Protein AF-A0A9E1N0Q9-F1 (afdb_monomer_lite)

Foldseek 3Di:
DDDDDDDDDDDDDDDPPPPPPPPDPPPPCPDPDDPVVVVVVVVVVVVVVVVVVVVCVVCDVPVPPPPVVLQVVQQVVCVVVVQHRASHRPHDHDDDDD

pLDDT: mean 74.93, std 17.11, range [41.09, 97.88]

Structure (mmCIF, N/CA/C/O backbone):
data_AF-A0A9E1N0Q9-F1
#
_entry.id   AF-A0A9E1N0Q9-F1
#
loop_
_atom_site.group_PDB
_atom_site.id
_atom_site.type_symbol
_atom_site.label_atom_id
_atom_site.label_alt_id
_atom_site.label_comp_id
_atom_site.label_asym_id
_atom_site.label_entity_id
_atom_site.label_seq_id
_atom_site.pdbx_PDB_ins_code
_atom_site.Cartn_x
_atom_site.Cartn_y
_atom_site.Cartn_z
_atom_site.occupancy
_atom_site.B_iso_or_equiv
_atom_site.auth_seq_id
_atom_site.auth_comp_id
_atom_si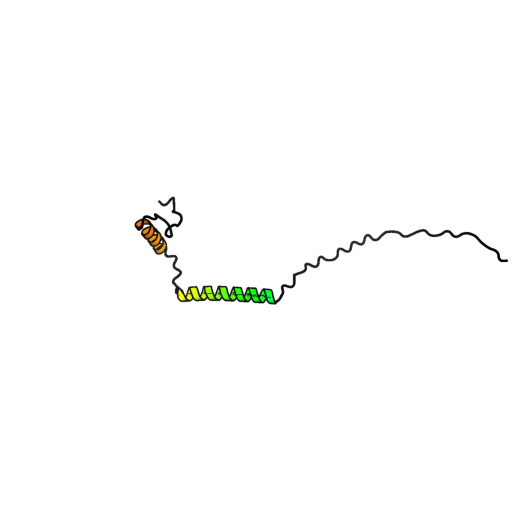te.auth_asym_id
_atom_site.auth_atom_id
_atom_site.pdbx_PDB_model_num
ATOM 1 N N . MET A 1 1 ? -91.146 18.380 63.565 1.00 52.59 1 MET A N 1
ATOM 2 C CA . MET A 1 1 ? -90.512 18.368 62.230 1.00 52.59 1 MET A CA 1
ATOM 3 C C . MET A 1 1 ? -89.476 19.477 62.259 1.00 52.59 1 MET A C 1
ATOM 5 O O . MET A 1 1 ? -89.845 20.595 62.586 1.00 52.59 1 MET A O 1
ATOM 9 N N . ALA A 1 2 ? -88.202 19.099 62.169 1.00 41.09 2 ALA A N 1
ATOM 10 C CA . ALA A 1 2 ? -87.051 19.887 62.604 1.00 41.09 2 ALA A CA 1
ATOM 11 C C . ALA A 1 2 ? -86.668 21.035 61.652 1.00 41.09 2 ALA A C 1
ATOM 13 O O . ALA A 1 2 ? -87.059 21.063 60.487 1.00 41.09 2 ALA A O 1
ATOM 14 N N . THR A 1 3 ? -85.910 21.948 62.246 1.00 50.12 3 THR A N 1
ATOM 15 C CA . THR A 1 3 ? -85.515 23.314 61.887 1.00 50.12 3 THR A CA 1
ATOM 16 C C . THR A 1 3 ? -84.107 23.358 61.247 1.00 50.12 3 THR A C 1
ATOM 18 O O . THR A 1 3 ? -83.361 22.394 61.387 1.00 50.12 3 THR A O 1
ATOM 21 N N . GLU A 1 4 ? -83.746 24.527 60.682 1.00 50.97 4 GLU A N 1
ATOM 22 C CA . GLU A 1 4 ? -82.374 25.083 60.488 1.00 50.97 4 GLU A CA 1
ATOM 23 C C . GLU A 1 4 ? -81.575 24.591 59.266 1.00 50.97 4 GLU A C 1
ATOM 25 O O . GLU A 1 4 ? -81.741 23.465 58.822 1.00 50.97 4 GLU A O 1
ATOM 30 N N . ALA A 1 5 ? -80.641 25.324 58.648 1.00 54.03 5 ALA A N 1
ATOM 31 C CA . ALA A 1 5 ? -80.170 26.720 58.609 1.00 54.03 5 ALA A CA 1
ATOM 32 C C . ALA A 1 5 ? -79.082 26.722 57.492 1.00 54.03 5 ALA A C 1
ATOM 34 O O . ALA A 1 5 ? -78.417 25.716 57.283 1.00 54.03 5 ALA A O 1
ATOM 35 N N . ASN A 1 6 ? -79.044 27.702 56.589 1.00 54.19 6 ASN A N 1
ATOM 36 C CA . ASN A 1 6 ? -78.100 28.830 56.575 1.00 54.19 6 ASN A CA 1
ATOM 37 C C . ASN A 1 6 ? -76.609 28.505 56.259 1.00 54.19 6 ASN A C 1
ATOM 39 O O . ASN A 1 6 ? -75.957 27.761 56.975 1.00 54.19 6 ASN A O 1
ATOM 43 N N . GLY A 1 7 ? -76.114 29.152 55.193 1.00 58.75 7 GLY A N 1
ATOM 44 C CA . GLY A 1 7 ? -74.752 29.651 54.906 1.00 58.75 7 GLY A CA 1
ATOM 45 C C . GLY A 1 7 ? -73.461 28.927 55.337 1.00 58.75 7 GLY A C 1
ATOM 46 O O . GLY A 1 7 ? -73.160 28.825 56.517 1.00 58.75 7 GLY A O 1
ATOM 47 N N . ALA A 1 8 ? -72.605 28.651 54.342 1.00 56.19 8 ALA A N 1
ATOM 48 C CA . ALA A 1 8 ? -71.125 28.701 54.369 1.00 56.19 8 ALA A CA 1
ATOM 49 C C . ALA A 1 8 ? -70.664 28.575 52.896 1.00 56.19 8 ALA A C 1
ATOM 51 O O . ALA A 1 8 ? -71.092 27.639 52.230 1.00 56.19 8 ALA A O 1
ATOM 52 N N . MET A 1 9 ? -69.973 29.476 52.188 1.00 57.75 9 MET A N 1
ATOM 53 C CA . MET A 1 9 ? -68.835 30.382 52.419 1.00 57.75 9 MET A CA 1
ATOM 54 C C . MET A 1 9 ? -67.555 29.721 52.963 1.00 57.75 9 MET A C 1
ATOM 56 O O . MET A 1 9 ? -67.570 29.171 54.060 1.00 57.75 9 MET A O 1
ATOM 60 N N . MET A 1 10 ? -66.470 29.935 52.191 1.00 47.12 10 MET A N 1
ATOM 61 C CA . MET A 1 10 ? -65.014 29.754 52.422 1.00 47.12 10 MET A CA 1
ATOM 62 C C . MET A 1 10 ? -64.354 28.493 51.819 1.00 47.12 10 MET A C 1
ATOM 64 O O . MET A 1 10 ? -65.024 27.464 51.739 1.00 47.12 10 MET A O 1
ATOM 68 N N . PRO A 1 11 ? -63.029 28.489 51.507 1.00 56.38 11 PRO A N 1
ATOM 69 C CA . PRO A 1 11 ? -62.052 29.583 51.268 1.00 56.38 11 PRO A CA 1
ATOM 70 C C . PRO A 1 11 ? -61.333 29.439 49.890 1.00 56.38 11 PRO A C 1
ATOM 72 O O . PRO A 1 11 ? -61.344 28.383 49.268 1.00 56.38 11 PRO A O 1
ATOM 75 N N . GLU A 1 12 ? -60.870 30.493 49.216 1.00 56.59 12 GLU A N 1
ATOM 76 C CA . GLU A 1 12 ? -59.595 31.219 49.389 1.00 56.59 12 GLU A CA 1
ATOM 77 C C . GLU A 1 12 ? -58.321 30.355 49.536 1.00 56.59 12 GLU A C 1
ATOM 79 O O . GLU A 1 12 ? -58.124 29.663 50.529 1.00 56.59 12 GLU A O 1
ATOM 84 N N . GLY A 1 13 ? -57.413 30.489 48.558 1.00 55.88 13 GLY A N 1
ATOM 85 C CA . GLY A 1 13 ? -55.972 30.309 48.758 1.00 55.88 13 GLY A CA 1
ATOM 86 C C . GLY A 1 13 ? -55.367 28.954 48.388 1.00 55.88 13 GLY A C 1
ATOM 87 O O . GLY A 1 13 ? -55.100 28.143 49.265 1.00 55.88 13 GLY A O 1
ATOM 88 N N . GLN A 1 14 ? -54.966 28.779 47.123 1.00 46.53 14 GLN A N 1
ATOM 89 C CA . GLN A 1 14 ? -53.733 28.039 46.818 1.00 46.53 14 GLN A CA 1
ATOM 90 C C . GLN A 1 14 ? -52.884 28.799 45.794 1.00 46.53 14 GLN A C 1
ATOM 92 O O . GLN A 1 14 ? -53.135 28.809 44.589 1.00 46.53 14 GLN A O 1
ATOM 97 N N . SER A 1 15 ? -51.881 29.474 46.356 1.00 51.38 15 SER A N 1
ATOM 98 C CA . SER A 1 15 ? -50.699 30.037 45.712 1.00 51.38 15 SER A CA 1
ATOM 99 C C . SER A 1 15 ? -49.996 28.978 44.864 1.00 51.38 15 SER A C 1
ATOM 101 O O . SER A 1 15 ? -49.546 27.964 45.391 1.00 51.38 15 SER A O 1
ATOM 103 N N . LYS A 1 16 ? -49.868 29.221 43.558 1.00 49.81 16 LYS A N 1
ATOM 104 C CA . LYS A 1 16 ? -49.017 28.429 42.664 1.00 49.81 16 LYS A CA 1
ATOM 105 C C . LYS A 1 16 ? -47.631 29.073 42.637 1.00 49.81 16 LYS A C 1
ATOM 107 O O . LYS A 1 16 ? -47.311 29.860 41.752 1.00 49.81 16 LYS A O 1
ATOM 112 N N . SER A 1 17 ? -46.844 28.780 43.662 1.00 57.72 17 SER A N 1
ATOM 113 C CA . SER A 1 17 ? -45.458 29.219 43.814 1.00 57.72 17 SER A CA 1
ATOM 114 C C . SER A 1 17 ? -44.548 28.000 43.904 1.00 57.72 17 SER A C 1
ATOM 116 O O . SER A 1 17 ? -43.971 27.763 44.952 1.00 57.72 17 SER A O 1
ATOM 118 N N . ASP A 1 18 ? -44.423 27.242 42.815 1.00 49.84 18 ASP A N 1
ATOM 119 C CA . ASP A 1 18 ? -43.424 26.173 42.698 1.00 49.84 18 ASP A CA 1
ATO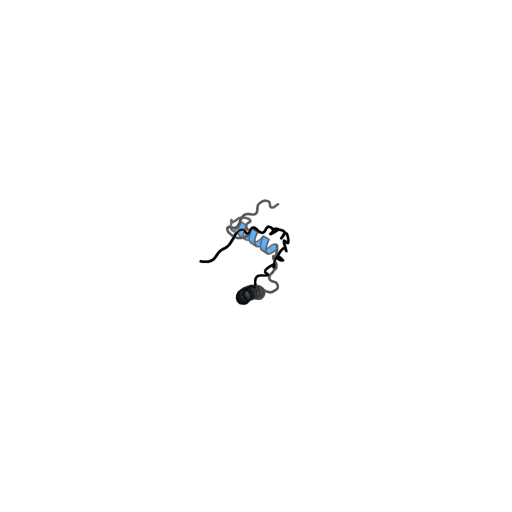M 120 C C . ASP A 1 18 ? -42.597 26.409 41.434 1.00 49.84 18 ASP A C 1
ATOM 122 O O . ASP A 1 18 ? -42.735 25.761 40.399 1.00 49.84 18 ASP A O 1
ATOM 126 N N . ALA A 1 19 ? -41.757 27.440 41.525 1.00 53.59 19 ALA A N 1
ATOM 127 C CA . ALA A 1 19 ? -40.626 27.662 40.641 1.00 53.59 19 ALA A CA 1
ATOM 128 C C . ALA A 1 19 ? -39.375 27.067 41.300 1.00 53.59 19 ALA A C 1
ATOM 130 O O . ALA A 1 19 ? -38.460 27.783 41.694 1.00 53.59 19 ALA A O 1
ATOM 131 N N . THR A 1 20 ? -39.337 25.747 41.434 1.00 51.62 20 THR A N 1
ATOM 132 C CA . THR A 1 20 ? -38.124 24.996 41.771 1.00 51.62 20 THR A CA 1
ATOM 133 C C . THR A 1 20 ? -37.843 24.046 40.622 1.00 51.62 20 THR A C 1
ATOM 135 O O . THR A 1 20 ? -38.094 22.848 40.666 1.00 51.62 20 THR A O 1
ATOM 138 N N . GLY A 1 21 ? -37.341 24.632 39.533 1.00 52.06 21 GLY A N 1
ATOM 139 C CA . GLY A 1 21 ? -36.698 23.890 38.458 1.00 52.06 21 GLY A CA 1
ATOM 140 C C . GLY A 1 21 ? -35.387 23.300 38.964 1.00 52.06 21 GLY A C 1
ATOM 141 O O . GLY A 1 21 ? -34.317 23.846 38.690 1.00 52.06 21 GLY A O 1
ATOM 142 N N . GLU A 1 22 ? -35.474 22.202 39.712 1.00 53.12 22 GLU A N 1
ATOM 143 C CA . GLU A 1 22 ? -34.360 21.280 39.868 1.00 53.12 22 GLU A CA 1
ATOM 144 C C . GLU A 1 22 ? -34.103 20.669 38.494 1.00 53.12 22 GLU A C 1
ATOM 146 O O . GLU A 1 22 ? -34.904 19.926 37.929 1.00 53.12 22 GLU A O 1
ATOM 151 N N . LYS A 1 23 ? -33.001 21.102 37.890 1.00 59.16 23 LYS A N 1
ATOM 152 C CA . LYS A 1 23 ? -32.514 20.554 36.635 1.00 59.16 23 LYS A CA 1
ATOM 153 C C . LYS A 1 23 ? -31.978 19.171 36.979 1.00 59.16 23 LYS A C 1
ATOM 155 O O . LYS A 1 23 ? -30.878 19.077 37.519 1.00 59.16 23 LYS A O 1
ATOM 160 N N . GLU A 1 24 ? -32.783 18.146 36.713 1.00 64.31 24 GLU A N 1
ATOM 161 C CA . GLU A 1 24 ? -32.359 16.744 36.680 1.00 64.31 24 GLU A CA 1
ATOM 162 C C . GLU A 1 24 ? -30.951 16.675 36.063 1.00 64.31 24 GLU A C 1
ATOM 164 O O . GLU A 1 24 ? -30.745 17.203 34.957 1.00 64.31 24 GLU A O 1
ATOM 169 N N . PRO A 1 25 ? -29.948 16.133 36.776 1.00 59.12 25 PRO A N 1
ATOM 170 C CA . PRO A 1 25 ? -28.612 16.023 36.226 1.00 59.12 25 PRO A CA 1
ATOM 171 C C . PRO A 1 25 ? -28.709 15.161 34.973 1.00 59.12 25 PRO A C 1
ATOM 173 O O . PRO A 1 25 ? -29.234 14.052 35.011 1.00 59.12 25 PRO A O 1
ATOM 176 N N . LEU A 1 26 ? -28.229 15.700 33.852 1.00 60.78 26 LEU A N 1
ATOM 177 C CA . LEU A 1 26 ? -28.081 14.966 32.603 1.00 60.78 26 LEU A CA 1
ATOM 178 C C . LEU A 1 26 ? -27.220 13.731 32.889 1.00 60.78 26 LEU A C 1
ATOM 180 O O . LEU A 1 26 ? -25.992 13.819 32.900 1.00 60.78 26 LEU A O 1
ATOM 184 N N . GLU A 1 27 ? -27.859 12.589 33.150 1.00 58.25 27 GLU A N 1
ATOM 185 C CA . GLU A 1 27 ? -27.197 11.296 33.138 1.00 58.25 27 GLU A CA 1
ATOM 186 C C . GLU A 1 27 ? -26.667 11.098 31.722 1.00 58.25 27 GLU A C 1
ATOM 188 O O . GLU A 1 27 ? -27.3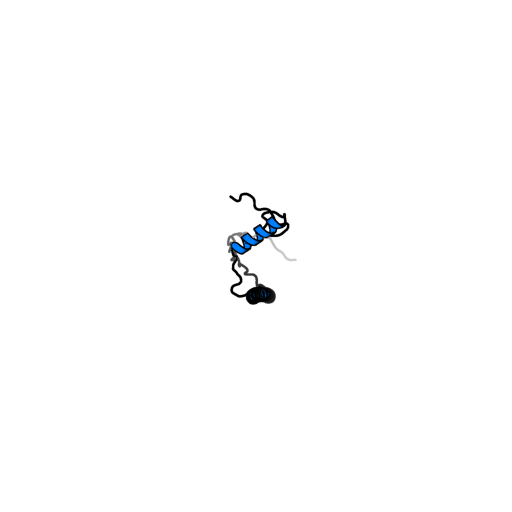85 10.752 30.782 1.00 58.25 27 GLU A O 1
ATOM 193 N N . VAL A 1 28 ? -25.378 11.380 31.556 1.00 63.84 28 VAL A N 1
ATOM 194 C CA . VAL A 1 28 ? -24.627 11.045 30.356 1.00 63.84 28 VAL A CA 1
ATOM 195 C C . VAL A 1 28 ? -24.529 9.523 30.343 1.00 63.84 28 VAL A C 1
ATOM 197 O O . VAL A 1 28 ? -23.597 8.935 30.887 1.00 63.84 28 VAL A O 1
ATOM 200 N N . GLY A 1 29 ? -25.556 8.882 29.785 1.00 52.28 29 GLY A N 1
ATOM 201 C CA . GLY A 1 29 ? -25.664 7.439 29.662 1.00 52.28 29 GLY A CA 1
ATOM 202 C C . GLY A 1 29 ? -24.515 6.904 28.821 1.00 52.28 29 GLY A C 1
ATOM 203 O O . GLY A 1 29 ? -24.587 6.871 27.593 1.00 52.28 29 GLY A O 1
ATOM 204 N N . PHE A 1 30 ? -23.443 6.473 29.483 1.00 61.62 30 PHE A N 1
ATOM 205 C CA . PHE A 1 30 ? -22.391 5.701 28.846 1.00 61.62 30 PHE A CA 1
ATOM 206 C C . PHE A 1 30 ? -22.998 4.339 28.516 1.00 61.62 30 PHE A C 1
ATOM 208 O O . PHE A 1 30 ? -23.112 3.458 29.369 1.00 61.62 30 PHE A O 1
ATOM 215 N N . SER A 1 31 ? -23.506 4.217 27.288 1.00 61.62 31 SER A N 1
ATOM 216 C CA . SER A 1 31 ? -24.251 3.051 26.836 1.00 61.62 31 SER A CA 1
ATOM 217 C C . SER A 1 31 ? -23.435 1.793 27.112 1.00 61.62 31 SER A C 1
ATOM 219 O O . SER A 1 31 ? -22.344 1.618 26.563 1.00 61.62 31 SER A O 1
ATOM 221 N N . SER A 1 32 ? -23.978 0.928 27.965 1.00 63.97 32 SER A N 1
ATOM 222 C CA . SER A 1 32 ? -23.524 -0.439 28.193 1.00 63.97 32 SER A CA 1
ATOM 223 C C . SER A 1 32 ? -23.424 -1.159 26.844 1.00 63.97 32 SER A C 1
ATOM 225 O O . SER A 1 32 ? -24.405 -1.684 26.313 1.00 63.97 32 SER A O 1
ATOM 227 N N . MET A 1 33 ? -22.243 -1.139 26.224 1.00 60.94 33 MET A N 1
ATOM 228 C CA . MET A 1 33 ? -21.987 -1.986 25.070 1.00 60.94 33 MET A CA 1
ATOM 229 C C . MET A 1 33 ? -22.030 -3.429 25.556 1.00 60.94 33 MET A C 1
ATOM 231 O O . MET A 1 33 ? -21.271 -3.829 26.438 1.00 60.94 33 MET A O 1
ATOM 235 N N . SER A 1 34 ? -22.937 -4.209 24.966 1.00 70.00 34 SER A N 1
ATOM 236 C CA . SER A 1 34 ? -23.017 -5.655 25.159 1.00 70.00 34 SER A CA 1
ATOM 237 C C . SER A 1 34 ? -21.613 -6.260 25.088 1.00 70.00 34 SER A C 1
ATOM 239 O O . SER A 1 34 ? -20.911 -6.091 24.086 1.00 70.00 34 SER A O 1
ATOM 241 N N . ARG A 1 35 ? -21.211 -6.973 26.152 1.00 72.44 35 ARG A N 1
ATOM 242 C CA . ARG A 1 35 ? -19.909 -7.659 26.253 1.00 72.44 35 ARG A CA 1
ATOM 243 C C . ARG A 1 35 ? -19.613 -8.493 24.998 1.00 72.44 35 ARG A C 1
ATOM 245 O O . ARG A 1 35 ? -18.473 -8.542 24.556 1.00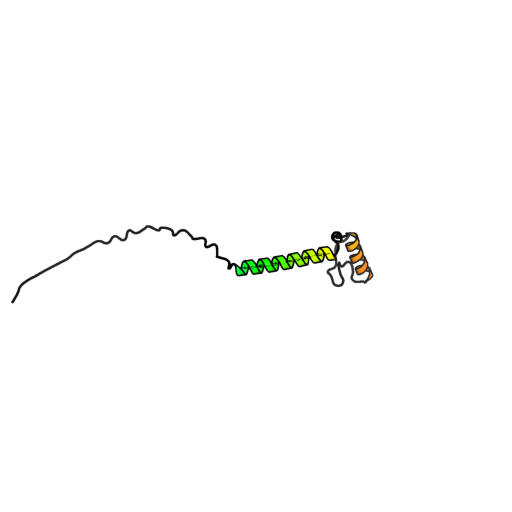 72.44 35 ARG A O 1
ATOM 252 N N . SER A 1 36 ? -20.652 -9.048 24.370 1.00 72.12 36 SER A N 1
ATOM 253 C CA . SER A 1 36 ? -20.567 -9.825 23.132 1.00 72.12 36 SER A CA 1
ATOM 254 C C . SER A 1 36 ? -20.098 -9.011 21.922 1.00 72.12 36 SER A C 1
ATOM 256 O O . SER A 1 36 ? -19.347 -9.532 21.106 1.00 72.12 36 SER A O 1
ATOM 258 N N . ARG A 1 37 ? -20.487 -7.734 21.796 1.00 80.19 37 ARG A N 1
ATOM 259 C CA . ARG A 1 37 ? -20.037 -6.872 20.685 1.00 80.19 37 ARG A CA 1
ATOM 260 C C . ARG A 1 37 ? -18.544 -6.586 20.791 1.00 80.19 37 ARG A C 1
ATOM 262 O O . ARG A 1 37 ? -17.822 -6.723 19.809 1.00 80.19 37 ARG A O 1
ATOM 269 N N . ILE A 1 38 ? -18.077 -6.273 21.999 1.00 85.50 38 ILE A N 1
ATOM 270 C CA . ILE A 1 38 ? -16.652 -6.066 22.288 1.00 85.50 38 ILE A CA 1
ATOM 271 C C . ILE A 1 38 ? -15.852 -7.330 21.966 1.00 85.50 38 ILE A C 1
ATOM 273 O O . ILE A 1 38 ? -14.833 -7.245 21.289 1.00 85.50 38 ILE A O 1
ATOM 277 N N . SER A 1 39 ? -16.337 -8.507 22.369 1.00 84.69 39 SER A N 1
ATOM 278 C CA . SER A 1 39 ? -15.672 -9.776 22.056 1.00 84.69 39 SER A CA 1
ATOM 279 C C . SER A 1 39 ? -15.555 -10.036 20.552 1.00 84.69 39 SER A C 1
ATOM 281 O O . SER A 1 39 ? -14.501 -10.473 20.099 1.00 84.69 39 SER A O 1
ATOM 283 N N . VAL A 1 40 ? -16.595 -9.735 19.767 1.00 93.31 40 VAL A N 1
ATOM 284 C CA . VAL A 1 40 ? -16.556 -9.900 18.304 1.00 93.31 40 VAL A CA 1
ATOM 285 C C . VAL A 1 40 ? -15.557 -8.936 17.668 1.00 93.31 40 VAL A C 1
ATOM 287 O O . VAL A 1 40 ? -14.744 -9.363 16.853 1.00 93.31 40 VAL A O 1
ATOM 290 N N . HIS A 1 41 ? -15.559 -7.659 18.062 1.00 91.44 41 HIS A N 1
ATOM 291 C CA . HIS A 1 41 ? -14.593 -6.689 17.541 1.00 91.44 41 HIS A CA 1
ATOM 292 C C . HIS A 1 41 ? -13.152 -7.069 17.879 1.00 91.44 41 HIS A C 1
ATOM 294 O O . HIS A 1 41 ? -12.282 -6.971 17.016 1.00 91.44 41 HIS A O 1
ATOM 300 N N . LEU A 1 42 ? -12.903 -7.558 19.097 1.00 95.81 42 LEU A N 1
ATOM 301 C CA . LEU A 1 42 ? -11.586 -8.058 19.486 1.00 95.81 42 LEU A CA 1
ATOM 302 C C . LEU A 1 42 ? -11.166 -9.266 18.647 1.00 95.81 42 LEU A C 1
ATOM 304 O O . LEU A 1 42 ? -10.023 -9.323 18.209 1.00 95.81 42 LEU A O 1
ATOM 308 N N . LEU A 1 43 ? -12.080 -10.199 18.375 1.00 96.56 43 LEU A N 1
ATOM 309 C CA . LEU A 1 43 ? -11.791 -11.365 17.541 1.00 96.56 43 LEU A CA 1
ATOM 310 C C . LEU A 1 43 ? -11.437 -10.946 16.108 1.00 96.56 43 LEU A C 1
ATOM 312 O O . LEU A 1 43 ? -10.425 -11.394 15.575 1.00 96.56 43 LEU A O 1
ATOM 316 N N . VAL A 1 44 ? -12.214 -10.037 15.512 1.00 96.94 44 VAL A N 1
ATOM 317 C CA . VAL A 1 44 ? -11.921 -9.479 14.181 1.00 96.94 44 VAL A CA 1
ATOM 318 C C . VAL A 1 44 ? -10.560 -8.788 14.168 1.00 96.94 44 VAL A C 1
ATOM 320 O O . VAL A 1 44 ? -9.765 -9.018 13.261 1.00 96.94 44 VAL A O 1
ATOM 323 N N . LEU A 1 45 ? -10.261 -7.980 15.186 1.00 97.19 45 LEU A N 1
ATOM 324 C CA . LEU A 1 45 ? -8.986 -7.277 15.279 1.00 97.19 45 LEU A CA 1
ATOM 325 C C . LEU A 1 45 ? -7.814 -8.259 15.372 1.00 97.19 45 LEU A C 1
ATOM 327 O O . LEU A 1 45 ? -6.835 -8.111 14.646 1.00 97.19 45 LEU A O 1
ATOM 331 N N . ILE A 1 46 ? -7.935 -9.293 16.208 1.00 97.88 46 ILE A N 1
ATOM 332 C CA . ILE A 1 46 ? -6.934 -10.358 16.318 1.00 97.88 46 ILE A CA 1
ATOM 333 C C . ILE A 1 46 ? -6.739 -11.041 14.964 1.00 97.88 46 ILE A C 1
ATOM 335 O O . ILE A 1 46 ? -5.601 -11.175 14.526 1.00 97.88 46 ILE A O 1
ATOM 339 N N . ALA A 1 47 ? -7.821 -11.401 14.270 1.00 97.50 47 ALA A N 1
ATOM 340 C CA . ALA A 1 47 ? -7.740 -12.033 12.957 1.00 97.50 47 ALA A CA 1
ATOM 341 C C . ALA A 1 47 ? -7.001 -11.150 11.936 1.00 97.50 47 ALA A C 1
ATOM 343 O O . ALA A 1 47 ? -6.087 -11.628 11.264 1.00 97.50 47 ALA A O 1
ATOM 344 N N . CYS A 1 48 ? -7.327 -9.855 11.863 1.00 97.25 48 CYS A N 1
ATOM 345 C CA . CYS A 1 48 ? -6.631 -8.911 10.985 1.00 97.25 48 CYS A CA 1
ATOM 346 C C . CYS A 1 48 ? -5.139 -8.797 11.328 1.00 97.25 48 CYS A C 1
ATOM 348 O O . CYS A 1 48 ? -4.296 -8.832 10.432 1.00 97.25 48 CYS A O 1
ATOM 350 N N . MET A 1 49 ? -4.803 -8.705 12.617 1.00 97.31 49 MET A N 1
ATOM 351 C CA . MET A 1 49 ? -3.411 -8.637 13.068 1.00 97.31 49 MET A CA 1
ATOM 352 C C . MET A 1 49 ? -2.646 -9.918 12.734 1.00 97.31 49 MET A C 1
ATOM 354 O O . MET A 1 49 ? -1.506 -9.848 12.280 1.00 97.31 49 MET A O 1
ATOM 358 N N . THR A 1 50 ? -3.266 -11.089 12.897 1.00 96.56 50 THR A N 1
ATOM 359 C CA . THR A 1 50 ? -2.662 -12.369 12.515 1.00 96.56 50 THR A CA 1
ATOM 360 C C . THR A 1 50 ? -2.362 -12.413 11.021 1.00 96.56 50 THR A C 1
ATOM 362 O O . THR A 1 50 ? -1.245 -12.758 10.648 1.00 96.56 50 THR A O 1
ATOM 365 N N . VAL A 1 51 ? -3.310 -12.016 10.165 1.00 95.44 51 VAL A N 1
ATOM 366 C CA . VAL A 1 51 ? -3.094 -11.965 8.709 1.00 95.44 51 VAL A CA 1
ATOM 367 C C . VAL A 1 51 ? -1.947 -11.020 8.358 1.00 95.44 51 VAL A C 1
ATOM 369 O O . VAL A 1 51 ? -1.067 -11.396 7.585 1.00 95.44 51 VAL A O 1
ATOM 372 N N . ALA A 1 52 ? -1.911 -9.828 8.959 1.00 88.69 52 ALA A N 1
ATOM 373 C CA . ALA A 1 52 ? -0.844 -8.861 8.727 1.00 88.69 52 ALA A CA 1
ATOM 374 C C . ALA A 1 52 ? 0.534 -9.428 9.107 1.00 88.69 52 ALA A C 1
ATOM 376 O O . ALA A 1 52 ? 1.470 -9.345 8.318 1.00 88.69 52 ALA A O 1
ATOM 377 N N . VAL A 1 53 ? 0.658 -10.061 10.276 1.00 91.62 53 VAL A N 1
ATOM 378 C CA . VAL A 1 53 ? 1.921 -10.671 10.725 1.00 91.62 53 VAL A CA 1
ATOM 379 C C . VAL A 1 53 ? 2.327 -11.842 9.830 1.00 91.62 53 VAL A C 1
ATOM 381 O O . VAL A 1 53 ? 3.489 -11.945 9.451 1.00 91.62 53 VAL A O 1
ATOM 384 N N . VAL A 1 54 ? 1.392 -12.710 9.442 1.00 92.62 54 VAL A N 1
ATOM 385 C CA . VAL A 1 54 ? 1.684 -13.831 8.534 1.00 92.62 54 VAL A CA 1
ATOM 386 C C . VAL A 1 54 ? 2.166 -13.320 7.176 1.00 92.62 54 VAL A C 1
ATOM 388 O O . VAL A 1 54 ? 3.168 -13.814 6.665 1.00 92.62 54 VAL A O 1
ATOM 391 N N . HIS A 1 55 ? 1.516 -12.295 6.622 1.00 85.62 55 HIS A N 1
ATOM 392 C CA . HIS A 1 55 ? 1.943 -11.657 5.378 1.00 85.62 55 HIS A CA 1
ATOM 393 C C . HIS A 1 55 ? 3.377 -11.114 5.479 1.00 85.62 55 HIS A C 1
ATOM 395 O O . HIS A 1 55 ? 4.186 -11.328 4.580 1.00 85.62 55 HIS A O 1
ATOM 401 N N . GLN A 1 56 ? 3.715 -10.472 6.602 1.00 82.00 56 GLN A N 1
ATOM 402 C CA . GLN A 1 56 ? 5.064 -9.970 6.883 1.00 82.00 56 GLN A CA 1
ATOM 403 C C . GLN A 1 56 ? 6.115 -11.080 6.966 1.00 82.00 56 GLN A C 1
ATOM 405 O O . GLN A 1 56 ? 7.215 -10.948 6.436 1.00 82.00 56 GLN A O 1
ATOM 410 N N . LEU A 1 57 ? 5.779 -12.190 7.623 1.00 85.75 57 LEU A N 1
ATOM 411 C CA . LEU A 1 57 ? 6.692 -13.319 7.780 1.00 85.75 57 LEU A CA 1
ATOM 412 C C . LEU A 1 57 ? 6.928 -14.055 6.455 1.00 85.75 57 LEU A C 1
ATOM 414 O O . LEU A 1 57 ? 8.060 -14.442 6.179 1.00 85.75 57 LEU A 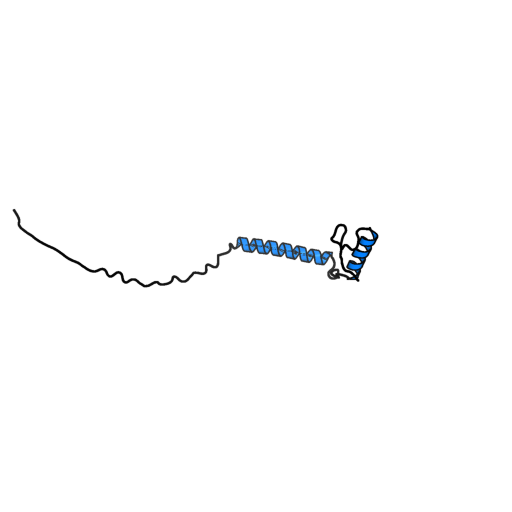O 1
ATOM 418 N N . ILE A 1 58 ? 5.889 -14.215 5.626 1.00 84.38 58 ILE A N 1
ATOM 419 C CA . ILE A 1 58 ? 5.996 -14.858 4.306 1.00 84.38 58 ILE A CA 1
ATOM 420 C C . ILE A 1 58 ? 6.744 -13.961 3.311 1.00 84.38 58 ILE A C 1
ATOM 422 O O . ILE A 1 58 ? 7.594 -14.454 2.576 1.00 84.38 58 ILE A O 1
ATOM 426 N N . GLY A 1 59 ? 6.465 -12.653 3.298 1.00 72.06 59 GLY A N 1
ATOM 427 C CA . GLY A 1 59 ? 7.135 -11.680 2.425 1.00 72.06 59 GLY A CA 1
ATOM 428 C C . GLY A 1 59 ? 8.590 -11.378 2.804 1.00 72.06 59 GLY A C 1
ATOM 429 O O . GLY A 1 59 ? 9.258 -10.613 2.113 1.00 72.06 59 GLY A O 1
ATOM 430 N N . GLY A 1 60 ? 9.087 -11.979 3.890 1.00 74.50 60 GLY A N 1
ATOM 431 C CA . GLY A 1 60 ? 10.382 -11.682 4.481 1.00 74.50 60 GLY A CA 1
ATOM 432 C C . GLY A 1 60 ? 10.334 -10.394 5.306 1.00 74.50 60 GLY A C 1
ATOM 433 O O . GLY A 1 60 ? 9.936 -9.337 4.824 1.00 74.50 60 GLY A O 1
ATOM 434 N N . LEU A 1 61 ? 10.833 -10.457 6.544 1.00 66.62 61 LEU A N 1
ATOM 435 C CA . LEU A 1 61 ? 10.911 -9.321 7.482 1.00 66.62 61 LEU A CA 1
ATOM 436 C C . LEU A 1 61 ? 11.760 -8.132 6.974 1.00 66.62 61 LEU A C 1
ATOM 438 O O . LEU A 1 61 ? 11.835 -7.104 7.640 1.00 66.62 61 LEU A O 1
ATOM 442 N N . GLY A 1 62 ? 12.401 -8.275 5.810 1.00 59.06 62 GLY A N 1
ATOM 443 C CA . GLY A 1 62 ? 13.160 -7.241 5.109 1.00 59.06 62 GLY A CA 1
ATOM 444 C C . GLY A 1 62 ? 12.720 -7.014 3.658 1.00 59.06 62 GLY A C 1
ATOM 445 O O . GLY A 1 62 ? 13.428 -6.330 2.940 1.00 59.06 62 GLY A O 1
ATOM 446 N N . GLY A 1 63 ? 11.587 -7.572 3.208 1.00 56.22 63 GLY A N 1
ATOM 447 C CA . GLY A 1 63 ? 11.041 -7.357 1.856 1.00 56.22 63 GLY A CA 1
ATOM 448 C C . GLY A 1 63 ? 10.318 -6.015 1.679 1.00 56.22 63 GLY A C 1
ATOM 449 O O . GLY A 1 63 ? 9.860 -5.696 0.587 1.00 56.22 63 GLY A O 1
ATOM 450 N N . TRP A 1 64 ? 10.231 -5.211 2.744 1.00 55.69 64 TRP A N 1
ATOM 451 C CA . TRP A 1 64 ? 9.656 -3.860 2.742 1.00 55.69 64 TRP A CA 1
ATOM 452 C C . TRP A 1 64 ? 10.667 -2.806 2.302 1.00 55.69 64 TRP A C 1
ATOM 454 O O . TRP A 1 64 ? 10.825 -1.767 2.938 1.00 55.69 64 TRP A O 1
ATOM 464 N N . TYR A 1 65 ? 11.341 -3.067 1.191 1.00 54.66 65 TYR A N 1
ATOM 465 C CA . TYR A 1 65 ? 11.955 -2.007 0.416 1.00 54.66 65 TYR A CA 1
ATOM 466 C C . TYR A 1 65 ? 10.948 -1.644 -0.665 1.00 54.66 65 TYR A C 1
ATOM 468 O O . TYR A 1 65 ? 10.783 -2.361 -1.650 1.00 54.66 65 TYR A O 1
ATOM 476 N N . ILE A 1 66 ? 10.254 -0.518 -0.482 1.00 62.00 66 ILE A N 1
ATOM 477 C CA . ILE A 1 66 ? 9.797 0.235 -1.649 1.00 62.00 66 ILE A CA 1
ATOM 478 C C . ILE A 1 66 ? 11.085 0.752 -2.280 1.00 62.00 66 ILE A C 1
ATOM 480 O O . ILE A 1 66 ? 11.596 1.810 -1.937 1.00 62.00 66 ILE A O 1
ATOM 484 N N . GLU A 1 67 ? 11.705 -0.109 -3.072 1.00 67.75 67 GLU A N 1
ATOM 485 C CA . GLU A 1 67 ? 12.952 0.177 -3.741 1.00 67.75 67 GLU A CA 1
ATOM 486 C C . GLU A 1 67 ? 12.609 1.143 -4.872 1.00 67.75 67 GLU A C 1
ATOM 488 O O . GLU A 1 67 ? 11.854 0.794 -5.783 1.00 67.75 67 GLU A O 1
ATOM 493 N N . ASP A 1 68 ? 13.143 2.363 -4.828 1.00 74.44 68 ASP A N 1
ATOM 494 C CA . ASP A 1 68 ? 12.959 3.345 -5.907 1.00 74.44 68 ASP A CA 1
ATOM 495 C C . ASP A 1 68 ? 13.347 2.741 -7.270 1.00 74.44 68 ASP A C 1
ATOM 497 O O . ASP A 1 68 ? 12.760 3.059 -8.310 1.00 74.44 68 ASP A O 1
ATOM 501 N N . ALA A 1 69 ? 14.286 1.785 -7.263 1.00 76.38 69 ALA A N 1
ATOM 502 C CA . ALA A 1 69 ? 14.625 0.991 -8.432 1.00 76.38 69 ALA A CA 1
ATOM 503 C C . ALA A 1 69 ? 13.499 0.033 -8.851 1.00 76.38 69 ALA A C 1
ATOM 505 O O . ALA A 1 69 ? 13.230 -0.057 -10.041 1.00 76.38 69 ALA A O 1
ATOM 506 N N . ALA A 1 70 ? 12.790 -0.634 -7.934 1.00 79.00 70 ALA A N 1
ATOM 507 C CA . ALA A 1 70 ? 11.633 -1.468 -8.279 1.00 79.00 70 ALA A CA 1
ATOM 508 C C . ALA A 1 70 ? 10.510 -0.645 -8.930 1.00 79.00 70 ALA A C 1
ATOM 510 O O . ALA A 1 70 ? 9.933 -1.082 -9.926 1.00 79.00 70 ALA A O 1
ATOM 511 N N . ILE A 1 71 ? 10.258 0.571 -8.436 1.00 83.56 71 ILE A N 1
ATOM 512 C CA . ILE A 1 71 ? 9.327 1.516 -9.070 1.00 83.56 71 ILE A CA 1
ATOM 513 C C . ILE A 1 71 ? 9.819 1.880 -10.477 1.00 83.56 71 ILE A C 1
ATOM 515 O O . ILE A 1 71 ? 9.067 1.784 -11.448 1.00 83.56 71 ILE A O 1
ATOM 519 N N . SER A 1 72 ? 11.097 2.237 -10.609 1.00 87.50 72 SER A N 1
ATOM 520 C CA . SER A 1 72 ? 11.707 2.579 -11.900 1.00 87.50 72 SER A CA 1
ATOM 521 C C . SER A 1 72 ? 11.656 1.415 -12.900 1.00 87.50 72 SER A C 1
ATOM 523 O O . SER A 1 72 ? 11.360 1.620 -14.078 1.00 87.50 72 SER A O 1
ATOM 525 N N . PHE A 1 73 ? 11.892 0.181 -12.445 1.00 88.19 73 PHE A N 1
ATOM 526 C CA . PHE A 1 73 ? 11.793 -1.030 -13.259 1.00 88.19 73 PHE A CA 1
ATOM 527 C C . PHE A 1 73 ? 10.355 -1.328 -13.674 1.00 88.19 73 PHE A C 1
ATOM 529 O O . PHE A 1 73 ? 10.144 -1.683 -14.830 1.00 88.19 73 PHE A O 1
ATOM 536 N N . ALA A 1 74 ? 9.373 -1.139 -12.788 1.00 88.94 74 ALA A N 1
ATOM 537 C CA . ALA A 1 74 ? 7.961 -1.297 -13.128 1.00 88.94 74 ALA A CA 1
ATOM 538 C C . ALA A 1 74 ? 7.548 -0.317 -14.240 1.00 88.94 74 ALA A C 1
ATOM 540 O O . ALA A 1 74 ? 7.013 -0.740 -15.265 1.00 88.94 74 ALA A O 1
ATOM 541 N N . TYR A 1 75 ? 7.892 0.970 -14.105 1.00 91.81 75 TYR A N 1
ATOM 542 C CA . TYR A 1 75 ? 7.647 1.963 -15.157 1.00 91.81 75 TYR A CA 1
ATOM 543 C C . TYR A 1 75 ? 8.378 1.630 -16.460 1.00 91.81 75 TYR A C 1
ATOM 545 O O . TYR A 1 75 ? 7.788 1.721 -17.534 1.00 91.81 75 TYR A O 1
ATOM 553 N N . SER A 1 76 ? 9.639 1.199 -16.380 1.00 92.00 76 SER A N 1
ATOM 554 C CA . SER A 1 76 ? 10.434 0.829 -17.558 1.00 92.00 76 SER A CA 1
ATOM 555 C C . SER A 1 76 ? 9.851 -0.383 -18.286 1.00 92.00 76 SER A C 1
ATOM 557 O O . SER A 1 76 ? 9.785 -0.396 -19.513 1.00 92.00 76 SER A O 1
ATOM 559 N N . GLN A 1 77 ? 9.403 -1.395 -17.540 1.00 93.38 77 GLN A N 1
ATOM 560 C CA . GLN A 1 77 ? 8.784 -2.596 -18.089 1.00 93.38 77 GLN A CA 1
ATOM 561 C C . GLN A 1 77 ? 7.450 -2.272 -18.765 1.00 93.38 77 GLN A C 1
ATOM 563 O O . GLN A 1 77 ? 7.218 -2.709 -19.891 1.00 93.38 77 GLN A O 1
ATOM 568 N N . ASN A 1 78 ? 6.604 -1.467 -18.121 1.00 94.19 78 ASN A N 1
ATOM 569 C CA . ASN A 1 78 ? 5.321 -1.053 -18.685 1.00 94.19 78 ASN A CA 1
ATOM 570 C C . ASN A 1 78 ? 5.505 -0.149 -19.914 1.00 94.19 78 ASN A C 1
ATOM 572 O O . ASN A 1 78 ? 4.804 -0.307 -20.915 1.00 94.19 78 ASN A O 1
ATOM 576 N N . PHE A 1 79 ? 6.510 0.728 -19.903 1.00 93.88 79 PHE A N 1
ATOM 577 C CA . PHE A 1 79 ? 6.872 1.522 -21.073 1.00 93.88 79 PHE A CA 1
ATOM 578 C C . PHE A 1 79 ? 7.340 0.638 -22.236 1.00 93.88 79 PHE A C 1
ATOM 580 O O . PHE A 1 79 ? 6.859 0.796 -23.357 1.00 93.88 79 PHE A O 1
ATOM 587 N N . ALA A 1 80 ? 8.212 -0.339 -21.970 1.00 95.06 80 ALA A N 1
ATOM 588 C CA . ALA A 1 80 ? 8.677 -1.297 -22.973 1.00 95.06 80 ALA A CA 1
ATOM 589 C C . ALA A 1 80 ? 7.544 -2.181 -23.528 1.00 95.06 80 ALA A C 1
ATOM 591 O O . ALA A 1 80 ? 7.583 -2.566 -24.695 1.00 95.06 80 ALA A O 1
ATOM 592 N N . ALA A 1 81 ? 6.526 -2.472 -22.716 1.00 95.06 81 ALA A N 1
ATOM 593 C CA . ALA A 1 81 ? 5.324 -3.192 -23.127 1.00 95.06 81 ALA A CA 1
ATOM 594 C C . ALA A 1 81 ? 4.324 -2.329 -23.927 1.00 95.06 81 ALA A C 1
ATOM 596 O O . ALA A 1 81 ? 3.354 -2.864 -24.457 1.00 95.06 81 ALA A O 1
ATOM 597 N N . GLY A 1 82 ? 4.551 -1.014 -24.046 1.00 94.00 82 GLY A N 1
ATOM 598 C CA . GLY A 1 82 ? 3.676 -0.088 -24.774 1.00 94.00 82 GLY A CA 1
ATOM 599 C C . GLY A 1 82 ? 2.528 0.507 -23.949 1.00 94.00 82 GLY A C 1
ATOM 600 O O . GLY A 1 82 ? 1.722 1.261 -24.491 1.00 94.00 82 GLY A O 1
ATOM 601 N N . GLU A 1 83 ? 2.468 0.227 -22.645 1.00 92.88 83 GLU A N 1
ATOM 602 C CA . GLU A 1 83 ? 1.454 0.761 -21.719 1.00 92.88 83 GLU A CA 1
ATOM 603 C C . GLU A 1 83 ? 1.740 2.226 -21.327 1.00 92.88 83 GLU A C 1
ATOM 605 O O . GLU A 1 83 ? 0.848 2.975 -20.924 1.00 92.88 83 GLU A O 1
ATOM 610 N N . GLY A 1 84 ? 2.994 2.658 -21.490 1.00 92.00 84 GLY A N 1
ATOM 611 C CA . GLY A 1 84 ? 3.481 3.972 -21.075 1.00 92.00 84 GLY A CA 1
ATOM 612 C C . GLY A 1 84 ? 4.044 3.966 -19.653 1.00 92.00 84 GLY A C 1
ATOM 613 O O . GLY A 1 84 ? 4.286 2.913 -19.064 1.00 92.00 84 GLY A O 1
ATOM 614 N N . LEU A 1 85 ? 4.280 5.157 -19.099 1.00 92.44 85 LEU A N 1
ATOM 615 C CA . LEU A 1 85 ? 4.745 5.315 -17.719 1.00 92.44 85 LEU A CA 1
ATOM 616 C C . LEU A 1 85 ? 3.568 5.146 -16.748 1.00 92.44 85 LEU A C 1
ATOM 618 O O . LEU A 1 85 ? 3.022 6.115 -16.223 1.00 92.44 85 LEU A O 1
ATOM 622 N N . VAL A 1 86 ? 3.177 3.889 -16.540 1.00 92.94 86 VAL A N 1
ATOM 623 C CA . VAL A 1 86 ? 2.138 3.463 -15.593 1.00 92.94 86 VAL A CA 1
ATOM 624 C C . VAL A 1 86 ? 2.743 2.567 -14.503 1.00 92.94 86 VAL A C 1
ATOM 626 O O . VAL A 1 86 ? 3.687 1.824 -14.787 1.00 92.94 86 VAL A O 1
ATOM 629 N N . PRO A 1 87 ? 2.235 2.601 -13.257 1.00 86.12 87 PRO A N 1
ATOM 630 C CA . PRO A 1 87 ? 2.760 1.771 -12.166 1.00 86.12 87 PRO A CA 1
ATOM 631 C C . PRO A 1 87 ? 2.422 0.280 -12.331 1.00 86.12 87 PRO A C 1
ATOM 633 O O . PRO A 1 87 ? 3.136 -0.585 -11.831 1.00 86.12 87 PRO A O 1
ATOM 636 N N . PHE A 1 88 ? 1.340 -0.029 -13.045 1.00 88.81 88 PHE A N 1
ATOM 637 C CA . PHE A 1 88 ? 0.905 -1.374 -13.418 1.00 88.81 88 PHE A CA 1
ATOM 638 C C . PHE A 1 88 ? 0.098 -1.297 -14.723 1.00 88.81 88 PHE A C 1
ATOM 640 O O . PHE A 1 88 ? -0.413 -0.231 -15.069 1.00 88.81 88 PHE A O 1
ATOM 647 N N . ALA A 1 89 ? -0.027 -2.412 -15.446 1.00 89.88 89 ALA A N 1
ATOM 648 C CA . ALA A 1 89 ? -0.761 -2.465 -16.712 1.00 89.88 89 ALA A CA 1
ATOM 649 C C . ALA A 1 89 ? -2.221 -1.997 -16.550 1.00 89.88 89 ALA A C 1
ATOM 651 O O . ALA A 1 89 ? -2.928 -2.447 -15.646 1.00 89.88 89 ALA A O 1
ATOM 652 N N . GLY A 1 90 ? -2.669 -1.082 -17.416 1.00 90.00 90 GLY A N 1
ATOM 653 C CA . GLY A 1 90 ? -3.987 -0.444 -17.311 1.00 90.00 90 GLY A CA 1
ATOM 654 C C . GLY A 1 90 ? -4.136 0.602 -16.193 1.00 90.00 90 GLY A C 1
ATOM 655 O O . GLY A 1 90 ? -5.244 1.089 -15.973 1.00 90.00 90 GLY A O 1
ATOM 656 N N . GLY A 1 91 ? -3.057 0.943 -15.480 1.00 90.25 91 GLY A N 1
ATOM 657 C CA . GLY A 1 91 ? -3.036 2.025 -14.495 1.00 90.25 91 GLY A CA 1
ATOM 658 C C . GLY A 1 91 ? -3.068 3.425 -15.121 1.00 90.25 91 GLY A C 1
ATOM 659 O O . GLY A 1 91 ? -2.944 3.596 -16.334 1.00 90.25 91 GLY A O 1
ATOM 660 N N . GLU A 1 92 ? -3.223 4.446 -14.276 1.00 91.75 92 GLU A N 1
ATOM 661 C CA . GLU A 1 92 ? -3.145 5.846 -14.705 1.00 91.75 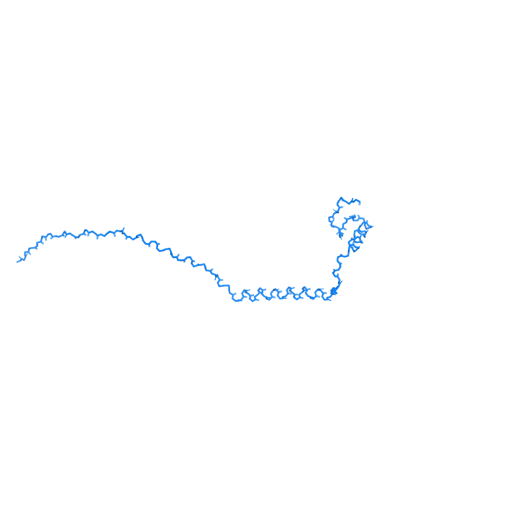92 GLU A CA 1
ATOM 662 C C . GLU A 1 92 ? -1.715 6.212 -15.129 1.00 91.75 92 GLU A C 1
ATOM 664 O O . GLU A 1 92 ? -0.737 5.771 -14.514 1.00 91.75 92 GLU A O 1
ATOM 669 N N . ARG A 1 93 ? -1.595 7.016 -16.192 1.00 89.38 93 ARG A N 1
ATOM 670 C CA . ARG A 1 93 ? -0.299 7.517 -16.661 1.00 89.38 93 ARG A CA 1
ATOM 671 C C . ARG A 1 93 ? 0.195 8.635 -15.766 1.00 89.38 93 ARG A C 1
ATOM 673 O O . ARG A 1 93 ? -0.561 9.533 -15.407 1.00 89.38 93 ARG A O 1
ATOM 680 N N . ILE A 1 94 ? 1.491 8.605 -15.481 1.00 87.31 94 ILE A N 1
ATOM 681 C CA . ILE A 1 94 ? 2.163 9.745 -14.874 1.00 87.31 94 ILE A CA 1
ATOM 682 C C . ILE A 1 94 ? 2.459 10.788 -15.948 1.00 87.31 94 ILE A C 1
ATOM 684 O O . ILE A 1 94 ? 3.190 10.532 -16.904 1.00 87.31 94 ILE A O 1
ATOM 688 N N . GLU A 1 95 ? 1.922 11.983 -15.734 1.00 83.62 95 GLU A N 1
ATOM 689 C CA . GLU A 1 95 ? 2.226 13.184 -16.505 1.00 83.62 95 GLU A CA 1
ATOM 690 C C . GLU A 1 95 ? 3.262 14.046 -15.756 1.00 83.62 95 GLU A C 1
ATOM 692 O O . GLU A 1 95 ? 3.347 14.005 -14.528 1.00 83.62 95 GLU A O 1
ATOM 697 N N . GLY A 1 96 ? 4.043 14.857 -16.478 1.00 79.50 96 GLY A N 1
ATOM 698 C CA . GLY A 1 96 ? 4.905 15.880 -15.862 1.00 79.50 96 GLY A CA 1
ATOM 699 C C . GLY A 1 96 ? 6.229 15.388 -15.259 1.00 79.50 96 GLY A C 1
ATOM 700 O O . GLY A 1 96 ? 6.685 15.941 -14.260 1.00 79.50 96 GLY A O 1
ATOM 701 N N . TYR A 1 97 ? 6.859 14.378 -15.857 1.00 76.06 97 TYR A N 1
ATOM 702 C CA . TYR A 1 97 ? 8.246 14.003 -15.565 1.00 76.06 97 TYR A CA 1
ATOM 703 C C . TYR A 1 97 ? 9.228 14.879 -16.368 1.00 76.06 97 TYR A C 1
ATOM 705 O O . TYR A 1 97 ? 8.899 15.347 -17.461 1.00 76.06 97 TYR A O 1
ATOM 713 N N . SER A 1 98 ? 10.418 15.123 -15.816 1.00 72.44 98 SER A N 1
ATOM 714 C CA . SER A 1 98 ? 11.465 15.988 -16.389 1.00 72.44 98 SER A CA 1
ATOM 715 C C . SER A 1 98 ? 12.743 15.225 -16.683 1.00 72.44 98 SER A C 1
ATOM 717 O O . SER A 1 98 ? 13.143 14.454 -15.781 1.00 72.44 98 SER A O 1
#

Secondary structure (DSSP, 8-state):
----------------------------------HHHHHHHHHHHHHHHHHHHHHHHHT-TT-----HHHHHHHHHHHHHTTS-S-SSTTPPPPP---

Radius of gyration: 40.75 Å; chains: 1; bounding box: 105×46×87 Å

Sequence (98 aa):
MATEANGAMMPEGQSKSDATGEKEPLEVGFSSMSRSRISVHLLVLIACMTVAVVHQLIGGLGGWYIEDAAISFAYSQNFAAGEGLVPFAGGERIEGYS